Protein AF-A0A7K4DBH8-F1 (afdb_monomer_lite)

Secondary structure (DSSP, 8-state):
------SEEE-S-BS-EEES-EEES-SBSEEEEE-TT-BS-EEES-EEES-EETTEE-EEEEEB--TT-EEES-EEESSSBSSSGGGTBPPP-TT-B-S---EEEETTEEEEEPTT-TTTT-SSSBTTTTT-TTTEESBTT-----SBPPSS--EE-S--PPPPPHHHHHHHHHHTT-

Structure (mmCIF, N/CA/C/O backbone):
data_AF-A0A7K4DBH8-F1
#
_entry.id   AF-A0A7K4DBH8-F1
#
loop_
_atom_site.group_PDB
_atom_site.id
_atom_site.type_symbol
_atom_site.label_atom_id
_atom_site.label_alt_id
_atom_site.label_comp_id
_atom_site.label_asym_id
_atom_site.label_entity_id
_atom_site.label_seq_id
_atom_site.pdbx_PDB_ins_code
_atom_site.Cartn_x
_atom_site.Cartn_y
_atom_site.Cartn_z
_atom_site.occupancy
_atom_site.B_iso_or_equiv
_atom_site.auth_seq_id
_atom_site.auth_comp_id
_atom_site.auth_asym_id
_atom_site.auth_atom_id
_atom_site.pdbx_PDB_model_num
ATOM 1 N N . TYR A 1 1 ? -5.120 8.391 -28.394 1.00 32.12 1 TYR A N 1
ATOM 2 C CA . TYR A 1 1 ? -4.007 8.428 -27.431 1.00 32.12 1 TYR A CA 1
ATOM 3 C C . TYR A 1 1 ? -4.531 7.965 -26.086 1.00 32.12 1 TYR A C 1
ATOM 5 O O . TYR A 1 1 ? -5.297 8.687 -25.466 1.00 32.12 1 TYR A O 1
ATOM 13 N N . LYS A 1 2 ? -4.237 6.722 -25.689 1.00 36.56 2 LYS A N 1
ATOM 14 C CA . LYS A 1 2 ? -4.516 6.268 -24.325 1.00 36.56 2 LYS A CA 1
ATOM 15 C C . LYS A 1 2 ? -3.297 6.679 -23.503 1.00 36.56 2 LYS A C 1
ATOM 17 O O . LYS A 1 2 ? -2.267 6.024 -23.595 1.00 36.56 2 LYS A O 1
ATOM 22 N N . ASN A 1 3 ? -3.368 7.811 -22.812 1.00 36.50 3 ASN A N 1
ATOM 23 C CA . ASN A 1 3 ? -2.310 8.193 -21.881 1.00 36.50 3 ASN A CA 1
ATOM 24 C C . ASN A 1 3 ? -2.414 7.237 -20.688 1.00 36.50 3 ASN A C 1
ATOM 26 O O . ASN A 1 3 ? -3.348 7.330 -19.896 1.00 36.50 3 ASN A O 1
ATOM 30 N N . GLY A 1 4 ? -1.525 6.248 -20.642 1.00 48.78 4 GLY A N 1
ATOM 31 C CA . GLY A 1 4 ? -1.422 5.291 -19.546 1.00 48.78 4 GLY A CA 1
ATOM 32 C C . GLY A 1 4 ? -0.688 5.965 -18.407 1.00 48.78 4 GLY A C 1
ATOM 33 O O . GLY A 1 4 ? 0.531 6.065 -18.447 1.00 48.78 4 GLY A O 1
ATOM 34 N N . GLY A 1 5 ? -1.441 6.515 -17.458 1.00 61.28 5 GLY A N 1
ATOM 35 C CA . GLY A 1 5 ? -0.878 7.087 -16.241 1.00 61.28 5 GLY A CA 1
ATOM 36 C C . GLY A 1 5 ? -0.618 6.014 -15.185 1.00 61.28 5 GLY A C 1
ATOM 37 O O . GLY A 1 5 ? -1.479 5.179 -14.917 1.00 61.28 5 GLY A O 1
ATOM 38 N N . VAL A 1 6 ? 0.553 6.070 -14.565 1.00 81.94 6 VAL A N 1
ATOM 39 C CA . VAL A 1 6 ? 0.833 5.391 -13.292 1.00 81.94 6 VAL A CA 1
ATOM 40 C C . VAL A 1 6 ? -0.039 6.019 -12.195 1.00 81.94 6 VAL A C 1
ATOM 42 O O . VAL A 1 6 ? -0.361 7.204 -12.291 1.00 81.94 6 VAL A O 1
ATOM 45 N N . GLY A 1 7 ? -0.415 5.260 -11.161 1.00 88.88 7 GLY A N 1
ATOM 46 C CA . GLY A 1 7 ? -1.177 5.812 -10.032 1.00 88.88 7 GLY A CA 1
ATOM 47 C C . GLY A 1 7 ? -0.424 6.917 -9.288 1.00 88.88 7 GLY A C 1
ATOM 48 O O . GLY A 1 7 ? -0.902 8.046 -9.216 1.00 88.88 7 GLY A O 1
ATOM 49 N N . ILE A 1 8 ? 0.776 6.611 -8.786 1.00 91.31 8 ILE A N 1
ATOM 50 C CA . ILE A 1 8 ? 1.703 7.596 -8.207 1.00 91.31 8 ILE A CA 1
ATOM 51 C C . ILE A 1 8 ? 3.051 7.500 -8.911 1.00 91.31 8 ILE A C 1
ATOM 53 O O . ILE A 1 8 ? 3.651 6.427 -8.954 1.00 91.31 8 ILE A O 1
ATOM 57 N N . TYR A 1 9 ? 3.536 8.625 -9.443 1.00 91.69 9 TYR A N 1
ATOM 58 C CA . TYR A 1 9 ? 4.770 8.670 -10.222 1.00 91.69 9 TYR A CA 1
ATOM 59 C C . TYR A 1 9 ? 5.749 9.722 -9.707 1.00 91.69 9 TYR A C 1
ATOM 61 O O . TYR A 1 9 ? 5.440 10.913 -9.707 1.00 91.69 9 TYR A O 1
ATOM 69 N N . ILE A 1 10 ? 6.949 9.279 -9.328 1.00 89.44 10 ILE A N 1
ATOM 70 C CA . ILE A 1 10 ? 8.076 10.143 -8.975 1.00 89.44 10 ILE A CA 1
ATOM 71 C C . ILE A 1 10 ? 9.167 9.991 -10.039 1.00 89.44 10 ILE A C 1
ATOM 73 O O . ILE A 1 10 ? 9.660 8.891 -10.298 1.00 89.44 10 ILE A O 1
ATOM 77 N N . ILE A 1 11 ? 9.520 11.111 -10.675 1.00 84.62 11 ILE A N 1
ATOM 78 C CA . ILE A 1 11 ? 10.499 11.165 -11.776 1.00 84.62 11 ILE A CA 1
ATOM 79 C C . ILE A 1 11 ? 11.792 11.882 -11.427 1.00 84.62 11 ILE A C 1
ATOM 81 O O . ILE A 1 11 ? 12.795 11.666 -12.094 1.00 84.62 11 ILE A O 1
ATOM 85 N N . HIS A 1 12 ? 11.749 12.774 -10.442 1.00 80.06 12 HIS A N 1
ATOM 86 C CA . HIS A 1 12 ? 12.883 13.557 -9.976 1.00 80.06 12 HIS A CA 1
ATOM 87 C C . HIS A 1 12 ? 12.650 13.912 -8.511 1.00 80.06 12 HIS A C 1
ATOM 89 O O . HIS A 1 12 ? 11.528 14.246 -8.131 1.00 80.06 12 HIS A O 1
ATOM 95 N N . GLY A 1 13 ? 13.712 13.870 -7.715 1.00 78.44 13 GLY A N 1
ATOM 96 C CA . GLY A 1 13 ? 13.677 14.219 -6.300 1.00 78.44 13 GLY A CA 1
ATOM 97 C C . GLY A 1 13 ? 14.555 13.286 -5.483 1.00 78.44 13 GLY A C 1
ATOM 98 O O . GLY A 1 13 ? 14.724 12.123 -5.843 1.00 78.44 13 GLY A O 1
ATOM 99 N N . ASP A 1 14 ? 15.074 13.814 -4.387 1.00 85.81 14 ASP A N 1
ATOM 100 C CA . ASP A 1 14 ? 15.822 13.080 -3.375 1.00 85.81 14 ASP A CA 1
ATOM 101 C C . ASP A 1 14 ? 15.052 13.208 -2.052 1.00 85.81 14 ASP A C 1
ATOM 103 O O . ASP A 1 14 ? 14.432 14.248 -1.816 1.00 85.81 14 ASP A O 1
ATOM 107 N N . TYR A 1 15 ? 15.069 12.175 -1.208 1.00 90.94 15 TYR A N 1
ATOM 108 C CA . TYR A 1 15 ? 14.338 12.132 0.073 1.00 90.94 15 TYR A CA 1
ATOM 109 C C . TYR A 1 15 ? 12.807 12.215 -0.055 1.00 90.94 15 TYR A C 1
ATOM 111 O O . TYR A 1 15 ? 12.151 13.031 0.596 1.00 90.94 15 TYR A O 1
ATOM 119 N N . ASN A 1 16 ? 12.214 11.354 -0.882 1.00 93.44 16 ASN A N 1
ATOM 120 C CA . ASN A 1 16 ? 10.756 11.262 -0.999 1.00 93.44 16 ASN A CA 1
ATOM 121 C C . ASN A 1 16 ? 10.178 10.250 0.002 1.00 93.44 16 ASN A C 1
ATOM 123 O O . ASN A 1 16 ? 10.769 9.194 0.233 1.00 93.44 16 ASN A O 1
ATOM 127 N N . SER A 1 17 ? 8.982 10.527 0.526 1.00 94.62 17 SER A N 1
ATOM 128 C CA . SER A 1 17 ? 8.199 9.556 1.297 1.00 94.62 17 SER A CA 1
ATOM 129 C C . SER A 1 17 ? 6.804 9.402 0.698 1.00 94.62 17 SER A C 1
ATOM 131 O O . SER A 1 17 ? 6.143 10.397 0.396 1.00 94.62 17 SER A O 1
ATOM 133 N N . ILE A 1 18 ? 6.372 8.158 0.500 1.00 96.56 18 ILE A N 1
ATOM 134 C CA . ILE A 1 18 ? 5.011 7.802 0.091 1.00 96.56 18 ILE A CA 1
ATOM 135 C C . ILE A 1 18 ? 4.438 6.909 1.185 1.00 96.56 18 ILE A C 1
ATOM 137 O O . ILE A 1 18 ? 4.939 5.809 1.424 1.00 96.56 18 ILE A O 1
ATOM 141 N N . GLU A 1 19 ? 3.403 7.395 1.860 1.00 97.25 19 GLU A N 1
ATOM 142 C CA . GLU A 1 19 ? 2.951 6.847 3.137 1.00 97.25 19 GLU A CA 1
ATOM 143 C C . GLU A 1 19 ? 1.445 6.597 3.089 1.00 97.25 19 GLU A C 1
ATOM 145 O O . GLU A 1 19 ? 0.690 7.463 2.646 1.00 97.25 19 GLU A O 1
ATOM 150 N N . ASN A 1 20 ? 1.008 5.416 3.538 1.00 97.25 20 ASN A N 1
ATOM 151 C CA . ASN A 1 20 ? -0.412 5.056 3.695 1.00 97.25 20 ASN A CA 1
ATOM 152 C C . ASN A 1 20 ? -1.261 5.295 2.424 1.00 97.25 20 ASN A C 1
ATOM 154 O O . ASN A 1 20 ? -2.425 5.693 2.485 1.00 97.25 20 ASN A O 1
ATOM 158 N N . CYS A 1 21 ? -0.663 5.089 1.247 1.00 97.50 21 CYS A N 1
ATOM 159 C CA . CYS A 1 21 ? -1.317 5.302 -0.041 1.00 97.50 21 CYS A CA 1
ATOM 160 C C . CYS A 1 21 ? -1.864 3.990 -0.612 1.00 97.50 21 CYS A C 1
ATOM 162 O O . CYS A 1 21 ? -1.184 2.965 -0.610 1.00 97.50 21 CYS A O 1
ATOM 164 N N . THR A 1 22 ? -3.064 4.036 -1.191 1.00 97.25 22 THR A N 1
ATOM 165 C CA . THR A 1 22 ? -3.657 2.902 -1.914 1.00 97.25 22 THR A CA 1
ATOM 166 C C . THR A 1 22 ? -3.823 3.243 -3.389 1.00 97.25 22 THR A C 1
ATOM 168 O O . THR A 1 22 ? -4.458 4.237 -3.733 1.00 97.25 22 THR A O 1
ATOM 171 N N . VAL A 1 23 ? -3.292 2.388 -4.263 1.00 97.06 23 VAL A N 1
ATOM 172 C CA . VAL A 1 23 ? -3.516 2.429 -5.709 1.00 97.06 23 VAL A CA 1
ATOM 173 C C . VAL A 1 23 ? -4.073 1.084 -6.154 1.00 97.06 23 VAL A C 1
ATOM 175 O O . VAL A 1 23 ? -3.385 0.062 -6.123 1.00 97.06 23 VAL A O 1
ATOM 178 N N . SER A 1 24 ? -5.335 1.081 -6.574 1.00 95.50 24 SER A N 1
ATOM 179 C CA . SER A 1 24 ? -6.035 -0.132 -6.982 1.00 95.50 24 SER A CA 1
ATOM 180 C C . SER A 1 24 ? -6.734 0.046 -8.324 1.00 95.50 24 SER A C 1
ATOM 182 O O . SER A 1 24 ? -7.257 1.124 -8.609 1.00 95.50 24 SER A O 1
ATOM 184 N N . ASN A 1 25 ? -6.763 -1.013 -9.135 1.00 93.38 25 ASN A N 1
ATOM 185 C CA . ASN A 1 25 ? -7.449 -1.063 -10.430 1.00 93.38 25 ASN A CA 1
ATOM 186 C C . ASN A 1 25 ? -6.989 0.018 -11.431 1.00 93.38 25 ASN A C 1
ATOM 188 O O . ASN A 1 25 ? -7.748 0.428 -12.314 1.00 93.38 25 ASN A O 1
ATOM 192 N N . GLY A 1 26 ? -5.748 0.499 -11.311 1.00 90.12 26 GLY A N 1
ATOM 193 C CA . GLY A 1 26 ? -5.165 1.442 -12.261 1.00 90.12 26 GLY A CA 1
ATOM 194 C C . GLY A 1 26 ? -4.982 0.805 -13.641 1.00 90.12 26 GLY A C 1
ATOM 195 O O . GLY A 1 26 ? -4.710 -0.387 -13.752 1.00 90.12 26 GLY A O 1
ATOM 196 N N . THR A 1 27 ? -5.118 1.584 -14.718 1.00 89.50 27 THR A N 1
ATOM 197 C CA . THR A 1 27 ? -5.030 1.061 -16.101 1.00 89.50 27 THR A CA 1
ATOM 198 C C . THR A 1 27 ? -3.846 1.587 -16.910 1.00 89.50 27 THR A C 1
ATOM 200 O O . THR A 1 27 ? -3.788 1.369 -18.125 1.00 89.50 27 THR A O 1
ATOM 203 N N . GLY A 1 28 ? -2.925 2.320 -16.283 1.00 83.94 28 GLY A N 1
ATOM 204 C CA . GLY A 1 28 ? -1.782 2.926 -16.968 1.00 83.94 28 GLY A CA 1
ATOM 205 C C . GLY A 1 28 ? -0.421 2.347 -16.600 1.00 83.94 28 GLY A C 1
ATOM 206 O O . GLY A 1 28 ? 0.587 3.021 -16.777 1.00 83.94 28 GLY A O 1
ATOM 207 N N . GLY A 1 29 ? -0.378 1.091 -16.156 1.00 88.31 29 GLY A N 1
ATOM 208 C CA . GLY A 1 29 ? 0.860 0.342 -15.970 1.00 88.31 29 GLY A CA 1
ATOM 209 C C . GLY A 1 29 ? 1.117 0.007 -14.516 1.00 88.31 29 GLY A C 1
ATOM 210 O O . GLY A 1 29 ? 0.682 -1.045 -14.058 1.00 88.31 29 GLY A O 1
ATOM 211 N N . ALA A 1 30 ? 1.851 0.873 -13.819 1.00 91.88 30 ALA A N 1
ATOM 212 C CA . ALA A 1 30 ? 2.232 0.652 -12.430 1.00 91.88 30 ALA A CA 1
ATOM 213 C C . ALA A 1 30 ? 1.255 1.308 -11.440 1.00 91.88 30 ALA A C 1
ATOM 215 O O . ALA A 1 30 ? 0.693 2.371 -11.721 1.00 91.88 30 ALA A O 1
ATOM 216 N N . GLY A 1 31 ? 1.099 0.705 -10.262 1.00 95.38 31 GLY A N 1
ATOM 217 C CA . GLY A 1 31 ? 0.460 1.356 -9.124 1.00 95.38 31 GLY A CA 1
ATOM 218 C C . GLY A 1 31 ? 1.325 2.511 -8.618 1.00 95.38 31 GLY A C 1
ATOM 219 O O . GLY A 1 31 ? 0.919 3.673 -8.646 1.00 95.38 31 GLY A O 1
ATOM 220 N N . PHE A 1 32 ? 2.565 2.186 -8.255 1.00 95.25 32 PHE A N 1
ATOM 221 C CA . PHE A 1 32 ? 3.588 3.133 -7.816 1.00 95.25 32 PHE A CA 1
ATOM 222 C C . PHE A 1 32 ? 4.799 3.031 -8.736 1.00 95.25 32 PHE A C 1
ATOM 224 O O . PHE A 1 32 ? 5.281 1.927 -8.981 1.00 95.25 32 PHE A O 1
ATOM 231 N N . ALA A 1 33 ? 5.324 4.157 -9.213 1.00 93.75 33 ALA A N 1
ATOM 232 C CA . ALA A 1 33 ? 6.585 4.189 -9.943 1.00 93.75 33 ALA A CA 1
ATOM 233 C C . ALA A 1 33 ? 7.529 5.260 -9.397 1.00 93.75 33 ALA A C 1
ATOM 235 O O . ALA A 1 33 ? 7.142 6.410 -9.189 1.00 93.75 33 ALA A O 1
ATOM 236 N N . VAL A 1 34 ? 8.784 4.867 -9.207 1.00 92.94 34 VAL A N 1
ATOM 237 C CA . VAL A 1 34 ? 9.893 5.733 -8.806 1.00 92.94 34 VAL A CA 1
ATOM 238 C C . VAL A 1 34 ? 11.032 5.444 -9.769 1.00 92.94 34 VAL A C 1
ATOM 240 O O . VAL A 1 34 ? 11.586 4.348 -9.756 1.00 92.94 34 VAL A O 1
ATOM 243 N N . ASN A 1 35 ? 11.355 6.402 -10.631 1.00 88.69 35 ASN A N 1
ATOM 244 C CA . ASN A 1 35 ? 12.369 6.220 -11.667 1.00 88.69 35 ASN A CA 1
ATOM 245 C C . ASN A 1 35 ? 13.669 6.929 -11.303 1.00 88.69 35 ASN A C 1
ATOM 247 O O . ASN A 1 35 ? 13.679 7.901 -10.555 1.00 88.69 35 ASN A O 1
ATOM 251 N N . LEU A 1 36 ? 14.777 6.485 -11.898 1.00 81.19 36 LEU A N 1
ATOM 252 C CA . LEU A 1 36 ? 16.020 7.249 -11.839 1.00 81.19 36 LEU A CA 1
ATOM 253 C C . LEU A 1 36 ? 15.810 8.662 -12.424 1.00 81.19 36 LEU A C 1
ATOM 255 O O . LEU A 1 36 ? 15.113 8.791 -13.436 1.00 81.19 36 LEU A O 1
ATOM 259 N N . PRO A 1 37 ? 16.431 9.697 -11.830 1.00 86.62 37 PRO A N 1
ATOM 260 C CA . PRO A 1 37 ? 17.485 9.630 -10.809 1.00 86.62 37 PRO A CA 1
ATOM 261 C C . PRO A 1 37 ? 16.982 9.744 -9.350 1.00 86.62 37 PRO A C 1
ATOM 263 O O . PRO A 1 37 ? 17.639 10.384 -8.538 1.00 86.62 37 PRO A O 1
ATOM 266 N N . CYS A 1 38 ? 15.811 9.199 -9.000 1.00 87.00 38 CYS A N 1
ATOM 267 C CA . CYS A 1 38 ? 15.321 9.252 -7.620 1.00 87.00 38 CYS A CA 1
ATOM 268 C C . CYS A 1 38 ? 16.091 8.332 -6.666 1.00 87.00 38 CYS A C 1
ATOM 270 O O . CYS A 1 38 ? 16.081 7.109 -6.840 1.00 87.00 38 CYS A O 1
ATOM 272 N N . ASP A 1 39 ? 16.622 8.945 -5.608 1.00 90.94 39 ASP A N 1
ATOM 273 C CA . ASP A 1 39 ? 17.310 8.305 -4.491 1.00 90.94 39 ASP A CA 1
ATOM 274 C C . ASP A 1 39 ? 16.593 8.623 -3.164 1.00 90.94 39 ASP A C 1
ATOM 276 O O . ASP A 1 39 ? 15.682 9.459 -3.099 1.00 90.94 39 ASP A O 1
ATOM 280 N N . ASN A 1 40 ? 16.961 7.899 -2.101 1.00 93.50 40 ASN A N 1
ATOM 281 C CA . ASN A 1 40 ? 16.451 8.066 -0.734 1.00 93.50 40 ASN A CA 1
ATOM 282 C C . ASN A 1 40 ? 14.913 8.087 -0.654 1.00 93.50 40 ASN A C 1
ATOM 284 O O . ASN A 1 40 ? 14.326 8.791 0.166 1.00 93.50 40 ASN A O 1
ATOM 288 N N . THR A 1 41 ? 14.246 7.329 -1.525 1.00 95.69 41 THR A N 1
ATOM 289 C CA . THR A 1 41 ? 12.787 7.273 -1.587 1.00 95.69 41 THR A CA 1
ATOM 290 C C . THR A 1 41 ? 12.262 6.097 -0.774 1.00 95.69 41 THR A C 1
ATOM 292 O O . THR A 1 41 ? 12.656 4.953 -1.001 1.00 95.69 41 THR A O 1
ATOM 295 N N . THR A 1 42 ? 11.355 6.371 0.160 1.00 96.94 42 THR A N 1
ATOM 296 C CA . THR A 1 42 ? 10.715 5.353 1.001 1.00 96.94 42 THR A CA 1
ATOM 297 C C . THR A 1 42 ? 9.237 5.246 0.669 1.00 96.94 42 THR A C 1
ATOM 299 O O . THR A 1 42 ? 8.511 6.235 0.681 1.00 96.94 42 THR A O 1
ATOM 302 N N . LEU A 1 43 ? 8.789 4.028 0.382 1.00 98.12 43 LEU A N 1
ATOM 303 C CA . LEU A 1 43 ? 7.379 3.681 0.305 1.00 98.12 43 LEU A CA 1
ATOM 304 C C . LEU A 1 43 ? 7.050 2.835 1.526 1.00 98.12 43 LEU A C 1
ATOM 306 O O . LEU A 1 43 ? 7.680 1.795 1.741 1.00 98.12 43 LEU A O 1
ATOM 310 N N . VAL A 1 44 ? 6.078 3.282 2.316 1.00 98.56 44 VAL A N 1
ATOM 311 C CA . VAL A 1 44 ? 5.676 2.613 3.552 1.00 98.56 44 VAL A CA 1
ATOM 312 C C . VAL A 1 44 ? 4.160 2.556 3.689 1.00 98.56 44 VAL A C 1
ATOM 314 O O . VAL A 1 44 ? 3.457 3.512 3.362 1.00 98.56 44 VAL A O 1
ATOM 317 N N . ASN A 1 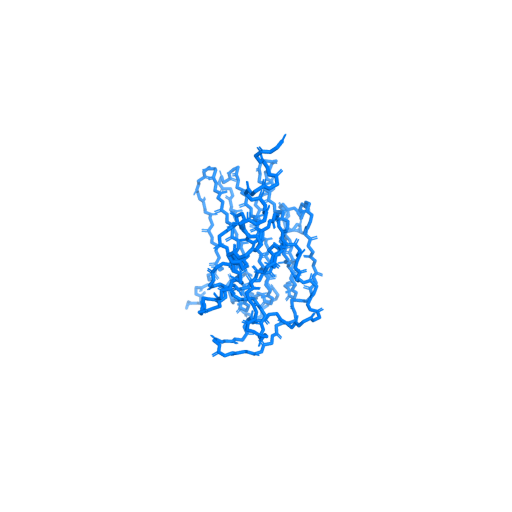45 ? 3.640 1.410 4.139 1.00 98.56 45 ASN A N 1
ATOM 318 C CA . ASN A 1 45 ? 2.199 1.168 4.325 1.00 98.56 45 ASN A CA 1
ATOM 319 C C . ASN A 1 45 ? 1.365 1.363 3.058 1.00 98.56 45 ASN A C 1
ATOM 321 O O . ASN A 1 45 ? 0.187 1.704 3.120 1.00 98.56 45 ASN A O 1
ATOM 325 N N . CYS A 1 46 ? 1.981 1.184 1.894 1.00 98.62 46 CYS A N 1
ATOM 326 C CA . CYS A 1 46 ? 1.304 1.377 0.625 1.00 98.62 46 CYS A CA 1
ATOM 327 C C . CYS A 1 46 ? 0.687 0.071 0.123 1.00 98.62 46 CYS A C 1
ATOM 329 O O . CYS A 1 46 ? 1.244 -1.010 0.318 1.00 98.62 46 CYS A O 1
ATOM 331 N N . LEU A 1 47 ? -0.441 0.179 -0.571 1.00 98.62 47 LEU A N 1
ATOM 332 C CA . LEU A 1 47 ? -1.150 -0.943 -1.175 1.00 98.62 47 LEU A CA 1
ATOM 333 C C . LEU A 1 47 ? -1.267 -0.742 -2.684 1.00 98.62 47 LEU A C 1
ATOM 335 O O . LEU A 1 47 ? -1.905 0.210 -3.130 1.00 98.62 47 LEU A O 1
ATOM 339 N N . ALA A 1 48 ? -0.699 -1.657 -3.467 1.00 97.94 48 ALA A N 1
ATOM 340 C CA . ALA A 1 48 ? -0.890 -1.724 -4.912 1.00 97.94 48 ALA A CA 1
ATOM 341 C C . ALA A 1 48 ? -1.718 -2.961 -5.263 1.00 97.94 48 ALA A C 1
ATOM 343 O O . ALA A 1 48 ? -1.322 -4.075 -4.933 1.00 97.94 48 ALA A O 1
ATOM 344 N N . SER A 1 49 ? -2.853 -2.818 -5.948 1.00 97.38 49 SER A N 1
ATOM 345 C CA . SER A 1 49 ? -3.619 -4.006 -6.346 1.00 97.38 49 SER A CA 1
ATOM 346 C C . SER A 1 49 ? -4.293 -3.922 -7.701 1.00 97.38 49 SER A C 1
ATOM 348 O O . SER A 1 49 ? -4.816 -2.880 -8.083 1.00 97.38 49 SER A O 1
ATOM 350 N N . ASN A 1 50 ? -4.324 -5.051 -8.411 1.00 95.50 50 ASN A N 1
ATOM 351 C CA . ASN A 1 50 ? -5.054 -5.213 -9.671 1.00 95.50 50 ASN A CA 1
ATOM 352 C C . ASN A 1 50 ? -4.747 -4.124 -10.719 1.00 95.50 50 ASN A C 1
ATOM 354 O O . ASN A 1 50 ? -5.615 -3.734 -11.503 1.00 95.50 50 ASN A O 1
ATOM 358 N N . ASN A 1 51 ? -3.524 -3.592 -10.731 1.00 94.00 51 ASN A N 1
ATOM 359 C CA . ASN A 1 51 ? -3.113 -2.611 -11.722 1.00 94.00 51 ASN A CA 1
ATOM 360 C C . ASN A 1 51 ? -2.796 -3.307 -13.047 1.00 94.00 51 ASN A C 1
ATOM 362 O O . ASN A 1 51 ? -2.249 -4.410 -13.112 1.00 94.00 51 ASN A O 1
ATOM 366 N N . SER A 1 52 ? -3.150 -2.629 -14.130 1.00 92.50 52 SER A N 1
ATOM 367 C CA . SER A 1 52 ? -3.059 -3.116 -15.498 1.00 92.50 52 SER A CA 1
ATOM 368 C C . SER A 1 52 ? -2.433 -2.068 -16.414 1.00 92.50 52 SER A C 1
ATOM 370 O O . SER A 1 52 ? -2.493 -0.864 -16.161 1.00 92.50 52 SER A O 1
ATOM 372 N N . LEU A 1 53 ? -1.856 -2.523 -17.521 1.00 89.25 53 LEU A N 1
ATOM 373 C CA . LEU A 1 53 ? -1.407 -1.694 -18.632 1.00 89.25 53 LEU A CA 1
ATOM 374 C C . LEU A 1 53 ? -2.363 -1.880 -19.812 1.00 89.25 53 LEU A C 1
ATOM 376 O O . LEU A 1 53 ? -2.201 -2.787 -20.632 1.00 89.25 53 LEU A O 1
ATOM 380 N N . PHE A 1 54 ? -3.385 -1.027 -19.895 1.00 85.44 54 PHE A N 1
ATOM 381 C CA . PHE A 1 54 ? -4.405 -1.080 -20.950 1.00 85.44 54 PHE A CA 1
ATOM 382 C C . PHE A 1 54 ? -5.056 -2.464 -21.128 1.00 85.44 54 PHE A C 1
ATOM 384 O O . PHE A 1 54 ? -5.292 -2.897 -22.257 1.00 85.44 54 PHE A O 1
ATOM 391 N N . GLY A 1 55 ? -5.343 -3.150 -20.019 1.00 83.31 55 GLY A N 1
ATOM 392 C CA . GLY A 1 55 ? -5.921 -4.497 -20.015 1.00 83.31 55 GLY A CA 1
ATOM 393 C C . GLY A 1 55 ? -4.898 -5.636 -20.047 1.00 83.31 55 GLY A C 1
ATOM 394 O O . GLY A 1 55 ? -5.293 -6.791 -19.937 1.00 83.31 55 GLY A O 1
ATOM 395 N N . ASN A 1 56 ? -3.602 -5.334 -20.153 1.00 87.81 56 ASN A N 1
ATOM 396 C CA . ASN A 1 56 ? -2.535 -6.302 -19.893 1.00 87.81 56 ASN A CA 1
ATOM 397 C C . ASN A 1 56 ? -2.128 -6.262 -18.414 1.00 87.81 56 ASN A C 1
ATOM 399 O O . ASN A 1 56 ? -2.377 -5.248 -17.757 1.00 87.81 56 ASN A O 1
ATOM 403 N N . PRO A 1 57 ? -1.473 -7.308 -17.887 1.00 88.88 57 PRO A N 1
ATOM 404 C CA . PRO A 1 57 ? -0.948 -7.284 -16.527 1.00 88.88 57 PRO A CA 1
ATOM 405 C C . PRO A 1 57 ? -0.030 -6.071 -16.297 1.00 88.88 57 PRO A C 1
ATOM 407 O O . PRO A 1 57 ? 0.852 -5.792 -17.110 1.00 88.88 57 PRO A O 1
ATOM 410 N N . GLY A 1 58 ? -0.295 -5.313 -15.232 1.00 91.38 58 GLY A N 1
ATOM 411 C CA . GLY A 1 58 ? 0.470 -4.129 -14.840 1.00 91.38 58 GLY A CA 1
ATOM 412 C C . GLY A 1 58 ? 1.488 -4.435 -13.745 1.00 91.38 58 GLY A C 1
ATOM 413 O O . GLY A 1 58 ? 1.749 -5.595 -13.436 1.00 91.38 58 GLY A O 1
ATOM 414 N N . LEU A 1 59 ? 2.053 -3.390 -13.146 1.00 93.75 59 LEU A N 1
ATOM 415 C CA . LEU A 1 59 ? 3.005 -3.508 -12.040 1.00 93.75 59 LEU A CA 1
ATOM 416 C C . LEU A 1 59 ? 2.370 -3.007 -10.742 1.00 93.75 59 LEU A C 1
ATOM 418 O O . LEU A 1 59 ? 1.613 -2.038 -10.753 1.00 93.75 59 LEU A O 1
ATOM 422 N N . GLY A 1 60 ? 2.708 -3.622 -9.615 1.00 95.94 60 GLY A N 1
ATOM 423 C CA . GLY A 1 60 ? 2.362 -3.081 -8.305 1.00 95.94 60 GLY A CA 1
ATOM 424 C C . GLY A 1 60 ? 3.272 -1.906 -7.960 1.00 95.94 60 GLY A C 1
ATOM 425 O O . GLY A 1 60 ? 2.877 -0.740 -8.061 1.00 95.94 60 GLY A O 1
ATOM 426 N N . PHE A 1 61 ? 4.523 -2.229 -7.632 1.00 96.44 61 PHE A N 1
ATOM 427 C CA . PHE A 1 61 ? 5.584 -1.270 -7.336 1.00 96.44 61 PHE A CA 1
ATOM 428 C C . PHE A 1 61 ? 6.691 -1.351 -8.389 1.00 96.44 61 PHE A C 1
ATOM 430 O O . PHE A 1 61 ? 7.289 -2.395 -8.581 1.00 96.44 61 PHE A O 1
ATOM 437 N N . SER A 1 62 ? 6.989 -0.246 -9.066 1.00 94.81 62 SER A N 1
ATOM 438 C CA . SER A 1 62 ? 8.071 -0.116 -10.047 1.00 94.81 62 SER A CA 1
ATOM 439 C C . SER A 1 62 ? 9.073 0.919 -9.547 1.00 94.81 62 SER A C 1
ATOM 441 O O . SER A 1 62 ? 9.069 2.070 -9.983 1.00 94.81 62 SER A O 1
ATOM 443 N N . VAL A 1 63 ? 9.898 0.529 -8.581 1.00 94.62 63 VAL A N 1
ATOM 444 C CA . VAL A 1 63 ? 10.870 1.419 -7.931 1.00 94.62 63 VAL A CA 1
ATOM 445 C C . VAL A 1 63 ? 12.262 1.125 -8.478 1.00 94.62 63 VAL A C 1
ATOM 447 O O . VAL A 1 63 ? 12.631 -0.038 -8.593 1.00 94.62 63 VAL A O 1
ATOM 450 N N . SER A 1 64 ? 13.042 2.148 -8.821 1.00 92.12 64 SER A N 1
ATOM 451 C CA . SER A 1 64 ? 14.426 1.987 -9.274 1.00 92.12 64 SER A CA 1
ATOM 452 C C . SER A 1 64 ? 15.267 1.251 -8.227 1.00 92.12 64 SER A C 1
ATOM 454 O O . SER A 1 64 ? 15.205 1.566 -7.034 1.00 92.12 64 SER A O 1
ATOM 456 N N . ASP A 1 65 ? 16.075 0.284 -8.673 1.00 92.00 65 ASP A N 1
ATOM 457 C CA . ASP A 1 65 ? 16.963 -0.493 -7.802 1.00 92.00 65 ASP A CA 1
ATOM 458 C C . ASP A 1 65 ? 18.197 0.317 -7.377 1.00 92.00 65 ASP A C 1
ATOM 460 O O . ASP A 1 65 ? 19.330 0.074 -7.790 1.00 92.00 65 ASP A O 1
ATOM 464 N N . HIS A 1 66 ? 17.957 1.339 -6.558 1.00 91.25 66 HIS A N 1
ATOM 465 C CA . HIS A 1 66 ? 18.995 2.088 -5.870 1.00 91.25 66 HIS A CA 1
ATOM 466 C C . HIS A 1 66 ? 19.095 1.621 -4.405 1.00 91.25 66 HIS A C 1
ATOM 468 O O . HIS A 1 66 ? 18.061 1.378 -3.762 1.00 91.25 66 HIS A O 1
ATOM 474 N N . PRO A 1 67 ? 20.304 1.503 -3.817 1.00 91.19 67 PRO A N 1
ATOM 475 C CA . PRO A 1 67 ? 20.475 1.033 -2.442 1.00 91.19 67 PRO A CA 1
ATOM 476 C C . PRO A 1 67 ? 19.696 1.838 -1.399 1.00 91.19 67 PRO A C 1
ATOM 478 O O . PRO A 1 67 ? 19.202 1.244 -0.443 1.00 91.19 67 PRO A O 1
ATOM 481 N N . SER A 1 68 ? 19.549 3.151 -1.599 1.00 93.81 68 SER A N 1
ATOM 482 C CA . SER A 1 68 ? 18.841 4.036 -0.666 1.00 93.81 68 SER A CA 1
ATOM 483 C C . SER A 1 68 ? 17.323 4.086 -0.845 1.00 93.81 68 SER A C 1
ATOM 485 O O . SER A 1 68 ? 16.635 4.616 0.023 1.00 93.81 68 SER A O 1
ATOM 487 N N . ASN A 1 69 ? 16.782 3.519 -1.927 1.00 95.12 69 ASN A N 1
ATOM 488 C CA . ASN A 1 69 ? 15.336 3.385 -2.082 1.00 95.12 69 ASN A CA 1
ATOM 489 C C . ASN A 1 69 ? 14.830 2.186 -1.281 1.00 95.12 69 ASN A C 1
ATOM 491 O O . ASN A 1 69 ? 15.514 1.163 -1.176 1.00 95.12 69 ASN A O 1
ATOM 495 N N . SER A 1 70 ? 13.623 2.288 -0.729 1.00 96.69 70 SER A N 1
ATOM 496 C CA . SER A 1 70 ? 13.027 1.221 0.069 1.00 96.69 70 SER A CA 1
ATOM 497 C C . SER A 1 70 ? 11.519 1.093 -0.140 1.00 96.69 70 SER A C 1
ATOM 499 O O . SER A 1 70 ? 10.801 2.075 -0.315 1.00 96.69 70 SER A O 1
ATOM 501 N N . ILE A 1 71 ? 11.055 -0.155 -0.120 1.00 98.12 71 ILE A N 1
ATOM 502 C CA . ILE A 1 71 ? 9.642 -0.531 -0.089 1.00 98.12 71 ILE A CA 1
ATOM 503 C C . ILE A 1 71 ? 9.479 -1.371 1.173 1.00 98.12 71 ILE A C 1
ATOM 505 O O . ILE A 1 71 ? 10.053 -2.457 1.253 1.00 98.12 71 ILE A O 1
ATOM 509 N N . ILE A 1 72 ? 8.779 -0.872 2.186 1.00 98.62 72 ILE A N 1
ATOM 510 C CA . ILE A 1 72 ? 8.671 -1.543 3.488 1.00 98.62 72 ILE A CA 1
ATOM 511 C C . ILE A 1 72 ? 7.230 -1.532 3.982 1.00 98.62 72 ILE A C 1
ATOM 513 O O . ILE A 1 72 ? 6.522 -0.550 3.825 1.00 98.62 72 ILE A O 1
ATOM 517 N N . TYR A 1 73 ? 6.784 -2.620 4.606 1.00 98.69 73 TYR A N 1
ATOM 518 C CA . TYR A 1 73 ? 5.417 -2.743 5.127 1.00 98.69 73 TYR A CA 1
ATOM 519 C C . TYR A 1 73 ? 4.328 -2.401 4.095 1.00 98.69 73 TYR A C 1
ATOM 521 O O . TYR A 1 73 ? 3.285 -1.862 4.444 1.00 98.69 73 TYR A O 1
ATOM 529 N N . CYS A 1 74 ? 4.577 -2.703 2.821 1.00 98.75 74 CYS A N 1
ATOM 530 C CA . CYS A 1 74 ? 3.624 -2.519 1.732 1.00 98.75 74 CYS A CA 1
ATOM 531 C C . CYS A 1 74 ? 2.936 -3.842 1.379 1.00 98.75 74 CYS A C 1
ATOM 533 O O . CYS A 1 74 ? 3.456 -4.922 1.666 1.00 98.75 74 CYS A O 1
ATOM 535 N N . ASN A 1 75 ? 1.793 -3.767 0.705 1.00 98.81 75 ASN A N 1
ATOM 536 C CA . ASN A 1 75 ? 1.139 -4.924 0.111 1.00 98.81 75 ASN A CA 1
ATOM 537 C C . ASN A 1 75 ? 1.002 -4.752 -1.401 1.00 98.81 75 ASN A C 1
ATOM 539 O O . ASN A 1 75 ? 0.657 -3.670 -1.876 1.00 98.81 75 ASN A O 1
ATOM 543 N N . SER A 1 76 ? 1.252 -5.823 -2.146 1.00 98.19 76 SER A N 1
ATOM 544 C CA . SER A 1 76 ? 1.109 -5.839 -3.597 1.00 98.19 76 SER A CA 1
ATOM 545 C C . SER A 1 76 ? 0.433 -7.124 -4.061 1.00 98.19 76 SER A C 1
ATOM 547 O O . SER A 1 76 ? 0.954 -8.213 -3.808 1.00 98.19 76 SER A O 1
ATOM 549 N N . TRP A 1 77 ? -0.748 -7.014 -4.676 1.00 98.19 77 TRP A N 1
ATOM 550 C CA . TRP A 1 77 ? -1.550 -8.181 -5.050 1.00 98.19 77 TRP A CA 1
ATOM 551 C C . TRP A 1 77 ? -2.358 -8.030 -6.341 1.00 98.19 77 TRP A C 1
ATOM 553 O O . TRP A 1 77 ? -3.053 -7.035 -6.553 1.00 98.19 77 TRP A O 1
ATOM 563 N N . GLY A 1 78 ? -2.379 -9.086 -7.151 1.00 96.25 78 GLY A N 1
ATOM 564 C CA . GLY A 1 78 ? -3.182 -9.168 -8.368 1.00 96.25 78 GLY A CA 1
ATOM 565 C C . GLY A 1 78 ? -2.615 -8.329 -9.513 1.00 96.25 78 GLY A C 1
ATOM 566 O O . GLY A 1 78 ? -3.318 -8.063 -10.488 1.00 96.25 78 GLY A O 1
ATOM 567 N N . ASN A 1 79 ? -1.361 -7.886 -9.403 1.00 94.88 79 ASN A N 1
ATOM 568 C CA . ASN A 1 79 ? -0.646 -7.235 -10.493 1.00 94.88 79 ASN A CA 1
ATOM 569 C C . ASN A 1 79 ? 0.072 -8.303 -11.348 1.00 94.88 79 ASN A C 1
ATOM 571 O O . ASN A 1 79 ? 0.170 -9.472 -10.983 1.00 94.88 79 ASN A O 1
ATOM 575 N N . GLY A 1 80 ? 0.571 -7.920 -12.524 1.00 93.81 80 GLY A N 1
ATOM 576 C CA . GLY A 1 80 ? 1.384 -8.810 -13.361 1.00 93.81 80 GLY A CA 1
ATOM 577 C C . GLY A 1 80 ? 2.766 -9.086 -12.776 1.00 93.81 80 GLY A C 1
ATOM 578 O O . GLY A 1 80 ? 3.238 -10.218 -12.810 1.00 93.81 80 GLY A O 1
ATOM 579 N N . ASP A 1 81 ? 3.391 -8.047 -12.227 1.00 94.50 81 ASP A N 1
ATOM 580 C CA . ASP A 1 81 ? 4.550 -8.150 -11.341 1.00 94.50 81 ASP A CA 1
ATOM 581 C C . ASP A 1 81 ? 4.314 -7.234 -10.140 1.00 94.50 81 ASP A C 1
ATOM 583 O O . ASP A 1 81 ? 4.107 -6.026 -10.261 1.00 94.50 81 ASP A O 1
ATOM 587 N N . GLU A 1 82 ? 4.316 -7.841 -8.964 1.00 96.06 82 GLU A N 1
ATOM 588 C CA . GLU A 1 82 ? 3.960 -7.196 -7.712 1.00 96.06 82 GLU A CA 1
ATOM 589 C C . GLU A 1 82 ? 5.003 -6.173 -7.260 1.00 96.06 82 GLU A C 1
ATOM 591 O O . GLU A 1 82 ? 4.650 -5.134 -6.699 1.00 96.06 82 GLU A O 1
ATOM 596 N N . TRP A 1 83 ? 6.278 -6.416 -7.552 1.00 95.56 83 TRP A N 1
ATOM 597 C CA . TRP A 1 83 ? 7.389 -5.625 -7.013 1.00 95.56 83 TRP A CA 1
ATOM 598 C C . TRP A 1 83 ? 8.285 -5.022 -8.091 1.00 95.56 83 TRP A C 1
ATOM 600 O O . TRP A 1 83 ? 9.305 -4.422 -7.764 1.00 95.56 83 TRP A O 1
ATOM 610 N N . GLY A 1 84 ? 7.951 -5.213 -9.371 1.00 88.62 84 GLY A N 1
ATOM 611 C CA . GLY A 1 84 ? 8.720 -4.679 -10.500 1.00 88.62 84 GLY A CA 1
ATOM 612 C C . GLY A 1 84 ? 10.137 -5.256 -10.600 1.00 88.62 84 GLY A C 1
ATOM 613 O O . GLY A 1 84 ? 10.935 -4.815 -11.429 1.00 88.62 84 GLY A O 1
ATOM 614 N N . ALA A 1 85 ? 10.470 -6.239 -9.759 1.00 80.00 85 ALA A N 1
ATOM 615 C CA . ALA A 1 85 ? 11.809 -6.792 -9.619 1.00 80.00 85 ALA A CA 1
ATOM 616 C C . ALA A 1 85 ? 12.224 -7.602 -10.853 1.00 80.00 85 ALA A C 1
ATOM 618 O O . ALA A 1 85 ? 13.412 -7.683 -11.167 1.00 80.00 85 ALA A O 1
ATOM 619 N N . VAL A 1 86 ? 11.259 -8.142 -11.609 1.00 78.94 86 VAL A N 1
ATOM 620 C CA . VAL A 1 86 ? 11.533 -8.851 -12.870 1.00 78.94 86 VAL A CA 1
ATOM 621 C C . VAL A 1 86 ? 12.133 -7.904 -13.916 1.00 78.94 86 VAL A C 1
ATOM 623 O O . VAL A 1 86 ? 12.886 -8.335 -14.787 1.00 78.94 86 VAL A O 1
ATOM 626 N N . LEU A 1 87 ? 11.855 -6.603 -13.802 1.00 81.19 87 LEU A N 1
ATOM 627 C CA . LEU A 1 87 ? 12.350 -5.556 -14.695 1.00 81.19 87 LEU A CA 1
ATOM 628 C C . LEU A 1 87 ? 13.534 -4.779 -14.097 1.00 81.19 87 LEU A C 1
ATOM 630 O O . LEU A 1 87 ? 13.748 -3.620 -14.447 1.00 81.19 87 LEU A O 1
ATOM 634 N N . SER A 1 88 ? 14.299 -5.408 -13.196 1.00 81.75 88 SER A N 1
ATOM 635 C CA . SER A 1 88 ? 15.407 -4.771 -12.463 1.00 81.75 88 SER A CA 1
ATOM 636 C C . SER A 1 88 ? 14.960 -3.633 -11.532 1.00 81.75 88 SER A C 1
ATOM 638 O O . SER A 1 88 ? 15.714 -2.695 -11.277 1.00 81.75 88 SER A O 1
ATOM 640 N N . GLY A 1 89 ? 13.724 -3.708 -11.032 1.00 86.38 89 GLY A N 1
ATOM 641 C CA . GLY A 1 89 ? 13.230 -2.854 -9.959 1.00 86.38 89 GLY A CA 1
ATOM 642 C C . GLY A 1 89 ? 13.660 -3.330 -8.568 1.00 86.38 89 GLY A C 1
ATOM 643 O O . GLY A 1 89 ? 14.071 -4.474 -8.364 1.00 86.38 89 GLY A O 1
ATOM 644 N N . LYS A 1 90 ? 13.531 -2.437 -7.589 1.00 93.50 90 LYS A N 1
ATOM 645 C CA . LYS A 1 90 ? 13.763 -2.703 -6.172 1.00 93.50 90 LYS A CA 1
ATOM 646 C C . LYS A 1 90 ? 12.755 -3.733 -5.664 1.00 93.50 90 LYS A C 1
ATOM 648 O O . LYS A 1 90 ? 11.551 -3.503 -5.707 1.00 93.50 90 LYS A O 1
ATOM 653 N N . GLY A 1 91 ? 13.256 -4.844 -5.131 1.00 95.25 91 GLY A N 1
ATOM 654 C CA . GLY A 1 91 ? 12.419 -5.863 -4.497 1.00 95.25 91 GLY A CA 1
ATOM 655 C C . GLY A 1 91 ? 11.780 -5.411 -3.172 1.00 95.25 91 GLY A C 1
ATOM 656 O O . GLY A 1 91 ? 12.164 -4.382 -2.605 1.00 95.25 91 GLY A O 1
ATOM 657 N N . PRO A 1 92 ? 10.829 -6.201 -2.640 1.00 97.38 92 PRO A N 1
ATOM 658 C CA . PRO A 1 92 ? 10.176 -5.904 -1.372 1.00 97.38 92 PRO A CA 1
ATOM 659 C C . PRO A 1 92 ? 11.168 -5.967 -0.210 1.00 97.38 92 PRO A C 1
ATOM 661 O O . PRO A 1 92 ? 11.963 -6.900 -0.090 1.00 97.38 92 PRO A O 1
ATOM 664 N N . GLY A 1 93 ? 11.089 -4.980 0.676 1.00 97.50 93 GLY A N 1
ATOM 665 C CA . GLY A 1 93 ? 11.826 -4.944 1.930 1.00 97.50 93 GLY A CA 1
ATOM 666 C C . GLY A 1 93 ? 11.035 -5.524 3.104 1.00 97.50 93 GLY A C 1
ATOM 667 O O . GLY A 1 93 ? 10.067 -6.273 2.952 1.00 97.50 93 GLY A O 1
ATOM 668 N N . ALA A 1 94 ? 11.463 -5.156 4.313 1.00 97.88 94 ALA A N 1
ATOM 669 C CA . ALA A 1 94 ? 10.903 -5.664 5.560 1.00 97.88 94 ALA A CA 1
ATOM 670 C C . ALA A 1 94 ? 9.386 -5.448 5.662 1.00 97.88 94 ALA A C 1
ATOM 672 O O . ALA A 1 94 ? 8.872 -4.380 5.339 1.00 97.88 94 ALA A O 1
ATOM 673 N N . GLY A 1 95 ? 8.676 -6.467 6.151 1.00 98.12 95 GLY A N 1
ATOM 674 C CA . GLY A 1 95 ? 7.246 -6.388 6.456 1.00 98.12 95 GLY A CA 1
ATOM 675 C C . GLY A 1 95 ? 6.312 -6.354 5.246 1.00 98.12 95 GLY A C 1
ATOM 676 O O . GLY A 1 95 ? 5.100 -6.350 5.450 1.00 98.12 95 GLY A O 1
ATOM 677 N N . CYS A 1 96 ? 6.844 -6.350 4.021 1.00 98.69 96 CYS A N 1
ATOM 678 C CA . CYS A 1 96 ? 6.026 -6.419 2.820 1.00 98.69 96 CYS A CA 1
ATOM 679 C C . CYS A 1 96 ? 5.302 -7.766 2.712 1.00 98.69 96 CYS A C 1
ATOM 681 O O . CYS A 1 96 ? 5.836 -8.811 3.092 1.00 98.69 96 CYS A O 1
ATOM 683 N N . ILE A 1 97 ? 4.090 -7.734 2.170 1.00 98.62 97 ILE A N 1
ATOM 684 C CA . ILE A 1 97 ? 3.267 -8.913 1.890 1.00 98.62 97 ILE A CA 1
ATOM 685 C C . ILE A 1 97 ? 2.762 -8.864 0.448 1.00 98.62 97 ILE A C 1
ATOM 687 O O . ILE A 1 97 ? 2.722 -7.802 -0.163 1.00 98.62 97 ILE A O 1
ATOM 691 N N . SER A 1 98 ? 2.413 -10.020 -0.107 1.00 98.12 98 SER A N 1
ATOM 692 C CA . SER A 1 98 ? 1.817 -10.120 -1.438 1.00 98.12 98 SER A CA 1
ATOM 693 C C . SER A 1 98 ? 0.584 -11.002 -1.349 1.00 98.12 98 SER A C 1
ATOM 695 O O . SER A 1 98 ? 0.605 -12.184 -1.676 1.00 98.12 98 SER A O 1
ATOM 697 N N . GLU A 1 99 ? -0.459 -10.436 -0.754 1.00 98.62 99 GLU A N 1
ATOM 698 C CA . GLU A 1 99 ? -1.656 -11.159 -0.340 1.00 98.62 99 GLU A CA 1
ATOM 699 C C . GLU A 1 99 ? -2.902 -10.346 -0.691 1.00 98.62 99 GLU A C 1
ATOM 701 O O . GLU A 1 99 ? -2.888 -9.114 -0.637 1.00 98.62 99 GLU A O 1
ATOM 706 N N . ASP A 1 100 ? -4.003 -11.028 -1.001 1.00 98.56 100 ASP A N 1
ATOM 707 C CA . ASP A 1 100 ? -5.268 -10.370 -1.334 1.00 98.56 100 ASP A CA 1
ATOM 708 C C . ASP A 1 100 ? -5.705 -9.412 -0.213 1.00 98.56 100 ASP A C 1
ATOM 710 O O . ASP A 1 100 ? -5.911 -9.875 0.914 1.00 98.56 100 ASP A O 1
ATOM 714 N N . PRO A 1 101 ? -5.886 -8.098 -0.472 1.00 98.31 101 PRO A N 1
ATOM 715 C CA . PRO A 1 101 ? -6.384 -7.173 0.542 1.00 98.31 101 PRO A CA 1
ATOM 716 C C . PRO A 1 101 ? -7.807 -7.514 1.001 1.00 98.31 101 PRO A C 1
ATOM 718 O O . PRO A 1 101 ? -8.230 -7.048 2.058 1.00 98.31 101 PRO A O 1
ATOM 721 N N . ARG A 1 102 ? -8.543 -8.356 0.263 1.00 98.31 102 ARG A N 1
ATOM 722 C CA . ARG A 1 102 ? -9.922 -8.763 0.563 1.00 98.31 102 ARG A CA 1
ATOM 723 C C . ARG A 1 102 ? -10.806 -7.548 0.790 1.00 98.31 102 ARG A C 1
ATOM 725 O O . ARG A 1 102 ? -11.434 -7.412 1.849 1.00 98.31 102 ARG A O 1
ATOM 732 N N . PHE A 1 103 ? -10.795 -6.659 -0.200 1.00 98.38 103 PHE A N 1
ATOM 733 C CA . PHE A 1 103 ? -11.659 -5.495 -0.202 1.00 98.38 103 PHE A CA 1
ATOM 734 C C . PHE A 1 103 ? -13.130 -5.907 -0.120 1.00 98.38 103 PHE A C 1
ATOM 736 O O . PHE A 1 103 ? -13.545 -6.937 -0.653 1.00 98.38 103 PHE A O 1
ATOM 743 N N . THR A 1 104 ? -13.914 -5.096 0.573 1.00 98.00 104 THR A N 1
ATOM 744 C CA . THR A 1 104 ? -15.352 -5.253 0.734 1.00 98.00 104 THR A CA 1
ATOM 745 C C . THR A 1 104 ? -16.017 -3.884 0.726 1.00 98.00 104 THR A C 1
ATOM 747 O O . THR A 1 104 ? -15.426 -2.885 1.140 1.00 98.00 104 THR A O 1
ATOM 750 N N . SER A 1 105 ? -17.270 -3.832 0.287 1.00 97.25 105 SER A N 1
ATOM 751 C CA . SER A 1 105 ? -18.045 -2.597 0.318 1.00 97.25 105 SER A CA 1
ATOM 752 C C . SER A 1 105 ? -18.378 -2.178 1.749 1.00 97.25 105 SER A C 1
ATOM 754 O O . SER A 1 105 ? -18.648 -2.993 2.643 1.00 97.25 105 SER A O 1
ATOM 756 N N . GLY A 1 106 ? -18.398 -0.869 1.957 1.00 95.06 106 GLY A N 1
ATOM 757 C CA . GLY A 1 106 ? -18.848 -0.243 3.185 1.00 95.06 106 GLY A CA 1
ATOM 758 C C . GLY A 1 106 ? -19.477 1.126 2.922 1.00 95.06 106 GLY A C 1
ATOM 759 O O . GLY A 1 106 ? -19.676 1.517 1.773 1.00 95.06 106 GLY A O 1
ATOM 760 N N . PRO A 1 107 ? -19.815 1.870 3.986 1.00 93.88 107 PRO A N 1
ATOM 761 C CA . PRO A 1 107 ? -20.642 3.071 3.869 1.00 93.88 107 PRO A CA 1
ATOM 762 C C . PRO A 1 107 ? -20.056 4.199 3.007 1.00 93.88 107 PRO A C 1
ATOM 764 O O . PRO A 1 107 ? -20.819 5.001 2.476 1.00 93.88 107 PRO A O 1
ATOM 767 N N . LEU A 1 108 ? -18.726 4.285 2.887 1.00 93.81 108 LEU A N 1
ATOM 768 C CA . LEU A 1 108 ? -18.031 5.376 2.188 1.00 93.81 108 LEU A CA 1
ATOM 769 C C . LEU A 1 108 ? -17.357 4.937 0.875 1.00 93.81 108 LEU A C 1
ATOM 771 O O . LEU A 1 108 ? -16.733 5.762 0.210 1.00 93.81 108 LEU A O 1
ATOM 775 N N . GLY A 1 109 ? -17.477 3.664 0.485 1.00 95.00 109 GLY A N 1
ATOM 776 C CA . GLY A 1 109 ? -16.885 3.130 -0.742 1.00 95.00 109 GLY A CA 1
ATOM 777 C C . GLY A 1 109 ? -16.534 1.645 -0.664 1.00 95.00 109 GLY A C 1
ATOM 778 O O . GLY A 1 109 ? -16.943 0.942 0.259 1.00 95.00 109 GLY A O 1
ATOM 779 N N . ASP A 1 110 ? -15.765 1.180 -1.649 1.00 96.56 110 ASP A N 1
ATOM 780 C CA . ASP A 1 110 ? -15.502 -0.248 -1.876 1.00 96.56 110 ASP A CA 1
ATOM 781 C C . ASP A 1 110 ? -14.127 -0.740 -1.401 1.00 96.56 110 ASP A C 1
ATOM 783 O O . ASP A 1 110 ? -13.811 -1.917 -1.549 1.00 96.56 110 ASP A O 1
ATOM 787 N N . TYR A 1 111 ? -13.305 0.135 -0.817 1.00 97.25 111 TYR A N 1
ATOM 788 C CA . TYR A 1 111 ? -11.926 -0.181 -0.427 1.00 97.25 111 TYR A CA 1
ATOM 789 C C . TYR A 1 111 ? -11.760 -0.471 1.066 1.00 97.25 111 TYR A C 1
ATOM 791 O O . TYR A 1 111 ? -10.653 -0.371 1.595 1.00 97.25 111 TYR A O 1
ATOM 799 N N . TYR A 1 112 ? -12.835 -0.846 1.763 1.00 98.06 112 TYR A N 1
ATOM 800 C CA . TYR A 1 112 ? -12.696 -1.337 3.132 1.00 98.06 112 TYR A CA 1
ATOM 801 C C . TYR A 1 112 ? -12.055 -2.719 3.125 1.00 98.06 112 TYR A C 1
ATOM 803 O O . TYR A 1 112 ? -12.360 -3.548 2.27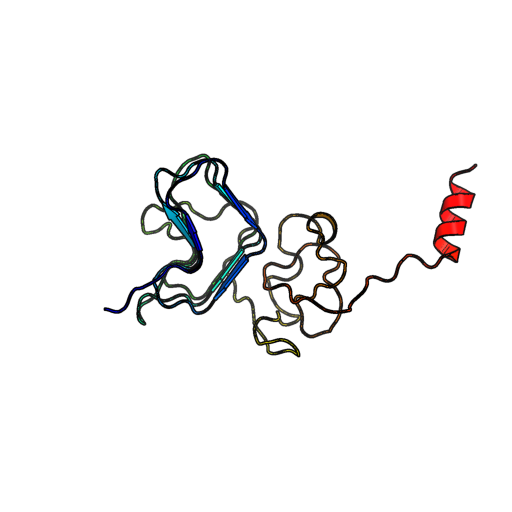4 1.00 98.06 112 TYR A O 1
ATOM 811 N N . LEU A 1 113 ? -11.225 -3.016 4.114 1.00 98.19 113 LEU A N 1
ATOM 812 C CA . LEU A 1 113 ? -10.735 -4.363 4.355 1.00 98.19 113 LEU A CA 1
ATOM 813 C C . LEU A 1 113 ? -11.823 -5.197 5.040 1.00 98.19 113 LEU A C 1
ATOM 815 O O . LEU A 1 113 ? -12.453 -4.769 6.015 1.00 98.19 113 LEU A O 1
ATOM 819 N N . SER A 1 114 ? -12.035 -6.422 4.557 1.00 97.56 114 SER A N 1
ATOM 820 C CA . SER A 1 114 ? -12.794 -7.410 5.326 1.00 97.56 114 SER A CA 1
ATOM 821 C C . SER A 1 114 ? -12.059 -7.746 6.629 1.00 97.56 114 SER A C 1
ATOM 823 O O . SER A 1 114 ? -10.833 -7.716 6.681 1.00 97.56 114 SER A O 1
ATOM 825 N N . LEU A 1 115 ? -12.786 -8.177 7.663 1.00 96.00 115 LEU A N 1
ATOM 826 C CA . LEU A 1 115 ? -12.198 -8.580 8.954 1.00 96.00 115 LEU A CA 1
ATOM 827 C C . LEU A 1 115 ? -11.201 -9.746 8.877 1.00 96.00 115 LEU A C 1
ATOM 829 O O . LEU A 1 115 ? -10.475 -10.001 9.830 1.00 96.00 115 LEU A O 1
ATOM 833 N N . SER A 1 116 ? -11.190 -10.477 7.764 1.00 96.94 116 SER A N 1
ATOM 834 C CA . SER A 1 116 ? -10.238 -11.562 7.520 1.00 96.94 116 SER A CA 1
ATOM 835 C C . SER A 1 116 ? -9.025 -11.117 6.702 1.00 96.94 116 SER A C 1
ATOM 837 O O . SER A 1 116 ? -8.211 -11.961 6.329 1.00 96.94 116 SER A O 1
ATOM 839 N N . SER A 1 117 ? -8.947 -9.834 6.341 1.00 98.25 117 SER A N 1
ATOM 840 C CA . SER A 1 117 ? -7.900 -9.321 5.474 1.00 98.25 117 SER A CA 1
ATOM 841 C C . SER A 1 117 ? -6.521 -9.548 6.097 1.00 98.25 117 SER A C 1
ATOM 843 O O . SER A 1 117 ? -6.313 -9.216 7.266 1.00 98.25 117 SER A O 1
ATOM 845 N N . PRO A 1 118 ? -5.552 -10.058 5.321 1.00 98.38 118 PRO A N 1
ATOM 846 C CA . PRO A 1 118 ? -4.173 -10.188 5.766 1.00 98.38 118 PRO A CA 1
ATOM 847 C C . PRO A 1 118 ? -3.489 -8.830 5.954 1.00 98.38 118 PRO A C 1
ATOM 849 O O . PRO A 1 118 ? -2.369 -8.815 6.446 1.00 98.38 118 PRO A O 1
ATOM 852 N N . CYS A 1 119 ? -4.126 -7.721 5.562 1.00 98.44 119 CYS A N 1
ATOM 853 C CA . CYS A 1 119 ? -3.587 -6.367 5.676 1.00 98.44 119 CYS A CA 1
ATOM 854 C C . CYS A 1 119 ? -3.873 -5.693 7.025 1.00 98.44 119 CYS A C 1
ATOM 856 O O . CYS A 1 119 ? -3.256 -4.667 7.315 1.00 98.44 119 CYS A O 1
ATOM 858 N N . ILE A 1 120 ? -4.774 -6.256 7.838 1.00 97.81 120 ILE A N 1
ATOM 859 C CA . ILE A 1 120 ? -5.106 -5.715 9.161 1.00 97.81 120 ILE A CA 1
ATOM 860 C C . ILE A 1 120 ? -3.888 -5.824 10.089 1.00 97.81 120 ILE A C 1
ATOM 862 O O . ILE A 1 120 ? -3.247 -6.876 10.156 1.00 97.81 120 ILE A O 1
ATOM 866 N N . ASP A 1 121 ? -3.564 -4.739 10.794 1.00 97.12 121 ASP A N 1
ATOM 867 C CA . ASP A 1 121 ? -2.469 -4.626 11.762 1.00 97.12 121 ASP A CA 1
ATOM 868 C C . ASP A 1 121 ? -1.078 -4.999 11.193 1.00 97.12 121 ASP A C 1
ATOM 870 O O . ASP A 1 121 ? -0.184 -5.483 11.904 1.00 97.12 121 ASP A O 1
ATOM 874 N N . ARG A 1 122 ? -0.856 -4.807 9.884 1.00 98.00 122 ARG A N 1
ATOM 875 C CA . ARG A 1 122 ? 0.396 -5.209 9.213 1.00 98.00 122 ARG A CA 1
ATOM 876 C C . ARG A 1 122 ? 1.365 -4.088 8.881 1.00 98.00 122 ARG A C 1
ATOM 878 O O . ARG A 1 122 ? 2.536 -4.398 8.639 1.00 98.00 122 ARG A O 1
ATOM 885 N N . GLY A 1 123 ? 0.929 -2.839 8.884 1.00 97.88 123 GLY A N 1
ATOM 886 C CA . GLY A 1 123 ? 1.745 -1.694 8.504 1.00 97.88 123 GLY A CA 1
ATOM 887 C C . GLY A 1 123 ? 2.794 -1.321 9.552 1.00 97.88 123 GLY A C 1
ATOM 888 O O . GLY A 1 123 ? 2.842 -1.849 10.655 1.00 97.88 123 GLY A O 1
ATOM 889 N N . TYR A 1 124 ? 3.731 -0.455 9.220 1.00 98.06 124 TYR A N 1
ATOM 890 C CA . TYR A 1 124 ? 4.769 0.036 10.108 1.00 98.06 124 TYR A CA 1
ATOM 891 C C . TYR A 1 124 ? 4.183 0.910 11.221 1.00 98.06 124 TYR A C 1
ATOM 893 O O . TYR A 1 124 ? 3.464 1.853 10.924 1.00 98.06 124 TYR A O 1
ATOM 901 N N . LEU A 1 125 ? 4.556 0.652 12.479 1.00 97.25 125 LEU A N 1
ATOM 902 C CA . LEU A 1 125 ? 4.152 1.432 13.663 1.00 97.25 125 LEU A CA 1
ATOM 903 C C . LEU A 1 125 ? 2.633 1.492 13.923 1.00 97.25 125 LEU A C 1
ATOM 905 O O . LEU A 1 125 ? 1.824 0.859 13.245 1.00 97.25 125 LEU A O 1
ATOM 909 N N . SER A 1 126 ? 2.254 2.175 15.003 1.00 96.50 126 SER A N 1
ATOM 910 C CA . SER A 1 126 ? 0.865 2.284 15.444 1.00 96.50 126 SER A CA 1
ATOM 911 C C . SER A 1 126 ? 0.057 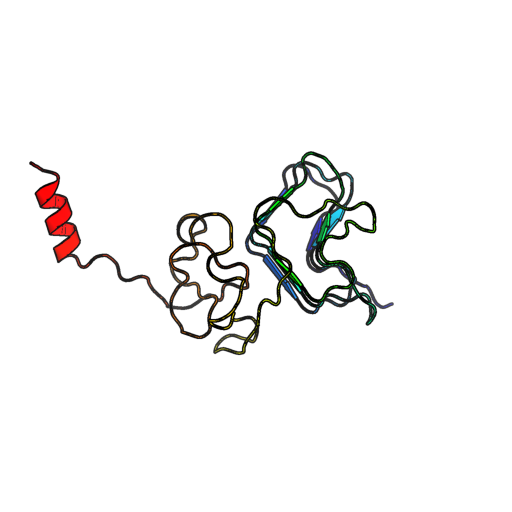3.276 14.606 1.00 96.50 126 SER A C 1
ATOM 913 O O . SER A 1 126 ? 0.593 4.256 14.092 1.00 96.50 126 SER A O 1
ATOM 915 N N . SER A 1 127 ? -1.261 3.084 14.548 1.00 93.69 127 SER A N 1
ATOM 916 C CA . SER A 1 127 ? -2.210 4.063 14.004 1.00 93.69 127 SER A CA 1
ATOM 917 C C . SER A 1 127 ? -2.150 5.398 14.753 1.00 93.69 127 SER A C 1
ATOM 919 O O . SER A 1 127 ? -2.436 6.439 14.174 1.00 93.69 127 SER A O 1
ATOM 921 N N . GLU A 1 128 ? -1.738 5.399 16.026 1.00 93.06 128 GLU A N 1
ATOM 922 C CA . GLU A 1 128 ? -1.432 6.623 16.775 1.00 93.06 128 GLU A CA 1
ATOM 923 C C . GLU A 1 128 ? -0.270 7.403 16.165 1.00 93.06 128 GLU A C 1
ATOM 925 O O . GLU A 1 128 ? -0.397 8.604 15.942 1.00 93.06 128 GLU A O 1
ATOM 930 N N . TYR A 1 129 ? 0.842 6.720 15.876 1.00 94.56 129 TYR A N 1
ATOM 931 C CA . TYR A 1 129 ? 2.037 7.340 15.308 1.00 94.56 129 TYR A CA 1
ATOM 932 C C . TYR A 1 129 ? 1.725 8.048 13.984 1.00 94.56 129 TYR A C 1
ATOM 934 O O . TYR A 1 129 ? 2.214 9.146 13.736 1.00 94.56 129 TYR A O 1
ATOM 942 N N . TRP A 1 130 ? 0.855 7.444 13.172 1.00 93.06 130 TRP A N 1
ATOM 943 C CA . TRP A 1 130 ? 0.407 7.988 11.889 1.00 93.06 130 TRP A CA 1
ATOM 944 C C . TRP A 1 130 ? -0.791 8.945 11.984 1.00 93.06 130 TRP A C 1
ATOM 946 O O . TRP A 1 130 ? -1.246 9.449 10.961 1.00 93.06 130 TRP A O 1
ATOM 956 N N . GLY A 1 131 ? -1.326 9.203 13.182 1.00 91.62 131 GLY A N 1
ATOM 957 C CA . GLY A 1 131 ? -2.478 10.092 13.375 1.00 91.62 131 GLY A CA 1
ATOM 958 C C . GLY A 1 131 ? -3.820 9.537 12.872 1.00 91.62 131 GLY A C 1
ATOM 959 O O . GLY A 1 131 ? -4.775 10.292 12.716 1.00 91.62 131 GLY A O 1
ATOM 960 N N . LEU A 1 132 ? -3.918 8.227 12.640 1.00 91.38 132 LEU A N 1
ATOM 961 C CA . LEU A 1 132 ? -5.093 7.559 12.069 1.00 91.38 132 LEU A CA 1
ATOM 962 C C . LEU A 1 132 ? -6.109 7.117 13.131 1.00 91.38 132 LEU A C 1
ATOM 964 O O . LEU A 1 132 ? -7.298 7.008 12.848 1.00 91.38 132 LEU A O 1
ATOM 968 N N . GLN A 1 133 ? -5.688 6.944 14.387 1.00 89.75 133 GLN A N 1
ATOM 969 C CA . GLN A 1 133 ? -6.577 6.435 15.445 1.00 89.75 133 GLN A CA 1
ATOM 970 C C . GLN A 1 133 ? -7.766 7.343 15.806 1.00 89.75 133 GLN A C 1
ATOM 972 O O . GLN A 1 133 ? -8.693 6.914 16.495 1.00 89.75 133 GLN A O 1
ATOM 977 N N . TYR A 1 134 ? -7.753 8.598 15.351 1.00 88.56 134 TYR A N 1
ATOM 978 C CA . TYR A 1 134 ? -8.829 9.558 15.562 1.00 88.56 134 TYR A CA 1
ATOM 979 C C . TYR A 1 134 ? -9.481 9.892 14.221 1.00 88.56 134 TYR A C 1
ATOM 981 O O . TYR A 1 134 ? -8.936 10.656 13.427 1.00 88.56 134 TYR A O 1
ATOM 989 N N . GLY A 1 135 ? -10.660 9.324 13.976 1.00 90.06 135 GLY A N 1
ATOM 990 C CA . GLY A 1 135 ? -11.468 9.662 12.808 1.00 90.06 135 GLY A CA 1
ATOM 991 C C . GLY A 1 135 ? -11.091 8.950 11.510 1.00 90.06 135 GLY A C 1
ATOM 992 O O . GLY A 1 135 ? -11.497 9.421 10.450 1.00 90.06 135 GLY A O 1
ATOM 993 N N . HIS A 1 136 ? -10.373 7.823 11.563 1.00 94.94 136 HIS A N 1
ATOM 994 C CA . HIS A 1 136 ? -10.160 6.967 10.392 1.00 94.94 136 HIS A CA 1
ATOM 995 C C . HIS A 1 136 ? -10.570 5.520 10.646 1.00 94.94 136 HIS A C 1
ATOM 997 O O . HIS A 1 136 ? -10.457 5.009 11.763 1.00 94.94 136 HIS A O 1
ATOM 1003 N N . VAL A 1 137 ? -11.084 4.889 9.591 1.00 95.50 137 VAL A N 1
ATOM 1004 C CA . VAL A 1 137 ? -11.467 3.478 9.560 1.00 95.50 137 VAL A CA 1
ATOM 1005 C C . VAL A 1 137 ? -10.980 2.823 8.280 1.00 95.50 137 VAL A C 1
ATOM 1007 O O . VAL A 1 137 ? -11.149 3.367 7.188 1.00 95.50 137 VAL A O 1
ATOM 1010 N N . THR A 1 138 ? -10.482 1.603 8.416 1.00 96.38 138 THR A N 1
ATOM 1011 C CA . THR A 1 138 ? -10.073 0.770 7.279 1.00 96.38 138 THR A CA 1
ATOM 1012 C C . THR A 1 138 ? -11.016 -0.416 7.076 1.00 96.38 138 THR A C 1
ATOM 1014 O O . THR A 1 138 ? -11.120 -0.952 5.978 1.00 96.38 138 THR A O 1
ATOM 1017 N N . THR A 1 139 ? -11.789 -0.804 8.097 1.00 95.69 139 THR A N 1
ATOM 1018 C CA . THR A 1 139 ? -12.788 -1.886 8.008 1.00 95.69 139 THR A CA 1
ATOM 1019 C C . THR A 1 139 ? -14.218 -1.349 8.010 1.00 95.69 139 THR A C 1
ATOM 1021 O O . THR A 1 139 ? -14.512 -0.288 8.564 1.00 95.69 139 THR A O 1
ATOM 1024 N N . ASN A 1 140 ? -15.157 -2.105 7.437 1.00 91.56 140 ASN A N 1
ATOM 1025 C CA . ASN A 1 140 ? -16.571 -1.712 7.388 1.00 91.56 140 ASN A CA 1
ATOM 1026 C C . ASN A 1 140 ? -17.323 -1.913 8.724 1.00 91.56 140 ASN A C 1
ATOM 1028 O O . ASN A 1 140 ? -18.544 -1.786 8.775 1.00 91.56 140 ASN A O 1
ATOM 1032 N N . THR A 1 141 ? -16.605 -2.198 9.816 1.00 89.38 141 THR A N 1
ATOM 1033 C CA . THR A 1 141 ? -17.188 -2.347 11.161 1.00 89.38 141 THR A CA 1
ATOM 1034 C C . THR A 1 141 ? -17.534 -1.019 11.830 1.00 89.38 141 THR A C 1
ATOM 1036 O O . THR A 1 141 ? -18.247 -1.009 12.832 1.00 89.38 141 THR A O 1
ATOM 1039 N N . GLY A 1 142 ? -17.006 0.095 11.312 1.00 82.81 142 GLY A N 1
ATOM 1040 C CA . GLY A 1 142 ? -17.149 1.425 11.911 1.00 82.81 142 GLY A CA 1
ATOM 1041 C C . GLY A 1 142 ? -16.265 1.667 13.140 1.00 82.81 142 GLY A C 1
ATOM 1042 O O . GLY A 1 142 ? -16.379 2.716 13.772 1.00 82.81 142 GLY A O 1
ATOM 1043 N N . ARG A 1 143 ? -15.385 0.721 13.497 1.00 88.12 143 ARG A N 1
ATOM 1044 C CA . ARG A 1 143 ? -14.395 0.891 14.570 1.00 88.12 143 ARG A CA 1
ATOM 1045 C C . ARG A 1 143 ? -13.160 1.595 14.033 1.00 88.12 143 ARG A C 1
ATOM 1047 O O . ARG A 1 143 ? -12.648 1.149 13.011 1.00 88.12 143 ARG A O 1
ATOM 1054 N N . CYS A 1 144 ? -12.684 2.617 14.750 1.00 90.81 144 CYS A N 1
ATOM 1055 C CA . CYS A 1 144 ? -11.447 3.312 14.397 1.00 90.81 144 CYS A CA 1
ATOM 1056 C C . CYS A 1 144 ? -10.274 2.356 14.217 1.00 90.81 144 CYS A C 1
ATOM 1058 O O . CYS A 1 144 ? -10.211 1.315 14.878 1.00 90.81 144 CYS A O 1
ATOM 1060 N N . ASP A 1 145 ? -9.314 2.793 13.411 1.00 91.06 145 ASP A N 1
ATOM 1061 C CA . ASP A 1 145 ? -8.012 2.151 13.290 1.00 91.06 145 ASP A CA 1
ATOM 1062 C C . ASP A 1 145 ? -7.257 2.279 14.619 1.00 91.06 145 ASP A C 1
ATOM 1064 O O . ASP A 1 145 ? -6.656 3.301 14.938 1.00 91.06 145 ASP A O 1
ATOM 1068 N N . ILE A 1 146 ? -7.310 1.231 15.430 1.00 83.94 146 ILE A N 1
ATOM 1069 C CA . ILE A 1 146 ? -6.653 1.148 16.734 1.00 83.94 146 ILE A CA 1
ATOM 1070 C C . ILE A 1 146 ? -5.617 0.036 16.665 1.00 83.94 146 ILE A C 1
ATOM 1072 O O . ILE A 1 146 ? -5.891 -0.980 16.046 1.00 83.94 146 ILE A O 1
ATOM 1076 N N . ASN A 1 147 ? -4.474 0.197 17.334 1.00 90.00 147 ASN A N 1
ATOM 1077 C CA . ASN A 1 147 ? -3.292 -0.679 17.263 1.00 90.00 147 ASN A CA 1
ATOM 1078 C C . ASN A 1 147 ? -2.330 -0.328 16.120 1.00 90.00 147 ASN A C 1
ATOM 1080 O O . ASN A 1 147 ? -1.868 0.812 16.053 1.00 90.00 147 ASN A O 1
ATOM 1084 N N . ARG A 1 148 ? -1.915 -1.319 15.327 1.00 95.75 148 ARG A N 1
ATOM 1085 C CA . ARG A 1 148 ? -0.916 -1.185 14.275 1.00 95.75 148 ARG A CA 1
ATOM 1086 C C . ARG A 1 148 ? -1.638 -0.739 13.013 1.00 95.75 148 ARG A C 1
ATOM 1088 O O . ARG A 1 148 ? -2.773 -1.126 12.787 1.00 95.75 148 ARG A O 1
ATOM 1095 N N . VAL A 1 149 ? -1.007 0.109 12.212 1.00 96.69 149 VAL A N 1
ATOM 1096 C CA . VAL A 1 149 ? -1.698 0.632 11.030 1.00 96.69 149 VAL A CA 1
ATOM 1097 C C . VAL A 1 149 ? -2.041 -0.502 10.058 1.00 96.69 149 VAL A C 1
ATOM 1099 O O . VAL A 1 149 ? -1.227 -1.399 9.816 1.00 96.69 149 VAL A O 1
ATOM 1102 N N . ASP A 1 150 ? -3.258 -0.484 9.530 1.00 97.88 150 ASP A N 1
ATOM 1103 C CA . ASP A 1 150 ? -3.686 -1.389 8.467 1.00 97.88 150 ASP A CA 1
ATOM 1104 C C . ASP A 1 150 ? -3.014 -0.986 7.144 1.00 97.88 150 ASP A C 1
ATOM 1106 O O . ASP A 1 150 ? -2.820 0.194 6.871 1.00 97.88 150 ASP A O 1
ATOM 1110 N N . ILE A 1 151 ? -2.660 -1.947 6.287 1.00 98.38 151 ILE A N 1
ATOM 1111 C CA . ILE A 1 151 ? -2.165 -1.633 4.934 1.00 98.38 151 ILE A CA 1
ATOM 1112 C C . ILE A 1 151 ? -3.375 -1.512 3.998 1.00 98.38 151 ILE A C 1
ATOM 1114 O O . ILE A 1 151 ? -3.814 -2.501 3.409 1.00 98.38 151 ILE A O 1
ATOM 1118 N N . GLY A 1 152 ? -3.953 -0.318 3.873 1.00 96.56 152 GLY A N 1
ATOM 1119 C CA . GLY A 1 152 ? -5.175 -0.128 3.092 1.00 96.56 152 GLY A CA 1
ATOM 1120 C C . GLY A 1 152 ? -5.611 1.324 2.935 1.00 96.56 152 GLY A C 1
ATOM 1121 O O . GLY A 1 152 ? -4.830 2.257 3.115 1.00 96.56 152 GLY A O 1
ATOM 1122 N N . PHE A 1 153 ? -6.871 1.515 2.540 1.00 97.25 153 PHE A N 1
ATOM 1123 C CA . PHE A 1 153 ? -7.456 2.844 2.402 1.00 97.25 153 PHE A CA 1
ATOM 1124 C C . PHE A 1 153 ? -8.141 3.262 3.706 1.00 97.25 153 PHE A C 1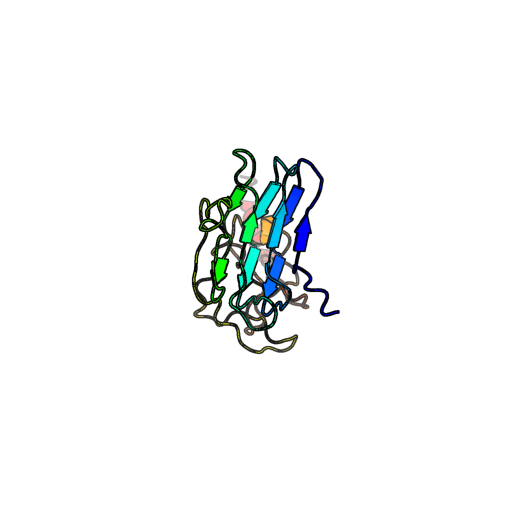
ATOM 1126 O O . PHE A 1 153 ? -9.105 2.633 4.142 1.00 97.25 153 PHE A O 1
ATOM 1133 N N . HIS A 1 154 ? -7.674 4.363 4.285 1.00 95.94 154 HIS A N 1
ATOM 1134 C CA . HIS A 1 154 ? -8.202 4.921 5.525 1.00 95.94 154 HIS A CA 1
ATOM 1135 C C . HIS A 1 154 ? -9.314 5.929 5.221 1.00 95.94 154 HIS A C 1
ATOM 1137 O O . HIS A 1 154 ? -9.059 7.075 4.845 1.00 95.94 154 HIS A O 1
ATOM 1143 N N . TYR A 1 155 ? -10.570 5.517 5.382 1.00 96.00 155 TYR A N 1
ATOM 1144 C CA . TYR A 1 155 ? -11.705 6.419 5.224 1.00 96.00 155 TYR A CA 1
ATOM 1145 C C . TYR A 1 155 ? -11.824 7.351 6.426 1.00 96.00 155 TYR A C 1
ATOM 1147 O O . TYR A 1 155 ? -11.861 6.898 7.570 1.00 96.00 155 TYR A O 1
ATOM 1155 N N . THR A 1 156 ? -11.979 8.648 6.166 1.00 93.81 156 THR A N 1
ATOM 1156 C CA . THR A 1 156 ? -12.336 9.620 7.204 1.00 93.81 156 THR A CA 1
ATOM 1157 C C . THR A 1 156 ? -13.746 9.349 7.721 1.00 93.81 156 THR A C 1
ATOM 1159 O O . THR A 1 156 ? -14.683 9.133 6.951 1.00 93.81 156 THR A O 1
ATOM 1162 N N . CYS A 1 157 ? -13.923 9.369 9.037 1.00 85.81 157 CYS A N 1
ATOM 1163 C CA . CYS A 1 157 ? -15.210 9.152 9.684 1.00 85.81 157 CYS A CA 1
ATOM 1164 C C . CYS A 1 157 ? -15.268 9.826 11.067 1.00 85.81 157 CYS A C 1
ATOM 1166 O O . CYS A 1 157 ? -14.273 10.327 11.579 1.00 85.81 157 CYS A O 1
ATOM 1168 N N . ASN A 1 158 ? -16.439 9.789 11.707 1.00 83.44 158 ASN A N 1
ATOM 1169 C CA . ASN A 1 158 ? -16.645 10.336 13.056 1.00 83.44 158 ASN A CA 1
ATOM 1170 C C . ASN A 1 158 ? -16.389 9.310 14.172 1.00 83.44 158 ASN A C 1
ATOM 1172 O O . ASN A 1 158 ? -16.965 9.416 15.256 1.00 83.44 158 ASN A O 1
ATOM 1176 N N . CYS A 1 159 ? -15.581 8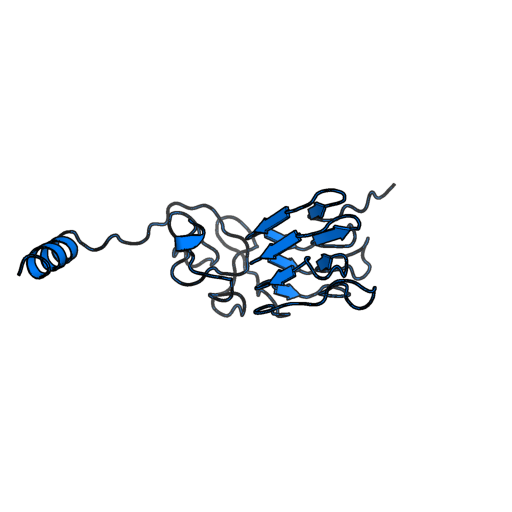.282 13.916 1.00 81.69 159 CYS A N 1
ATOM 1177 C CA . CYS A 1 159 ? -15.199 7.357 14.969 1.00 81.69 159 CYS A CA 1
ATOM 1178 C C . CYS A 1 159 ? -14.246 8.069 15.946 1.00 81.69 159 CYS A C 1
ATOM 1180 O O . CYS A 1 159 ? -13.429 8.910 15.562 1.00 81.69 159 CYS A O 1
ATOM 1182 N N . SER A 1 160 ? -14.327 7.713 17.221 1.00 71.62 160 SER A N 1
ATOM 1183 C CA . SER A 1 160 ? -13.351 8.124 18.221 1.00 71.62 160 SER A CA 1
ATOM 1184 C C . SER A 1 160 ? -12.918 6.911 19.025 1.00 71.62 160 SER A C 1
ATOM 1186 O O . SER A 1 160 ? -13.721 6.026 19.339 1.00 71.62 160 SER A O 1
ATOM 1188 N N . VAL A 1 161 ? -11.635 6.860 19.369 1.00 67.81 161 VAL A N 1
ATOM 1189 C CA . VAL A 1 161 ? -11.203 5.968 20.438 1.00 67.81 161 VAL A CA 1
ATOM 1190 C C . VAL A 1 161 ? -11.774 6.487 21.754 1.00 67.81 161 VAL A C 1
ATOM 1192 O O . VAL A 1 161 ? -11.664 7.686 22.027 1.00 67.81 161 VAL A O 1
ATOM 1195 N N . PRO A 1 162 ? -12.405 5.627 22.575 1.00 61.94 162 PRO A N 1
ATOM 1196 C CA . PRO A 1 162 ? -12.804 6.026 23.911 1.00 61.94 162 PRO A CA 1
ATOM 1197 C C . PRO A 1 162 ? -11.564 6.539 24.642 1.00 61.94 162 PRO A C 1
ATOM 1199 O O . PRO A 1 162 ? -10.603 5.790 24.832 1.00 61.94 162 PRO A O 1
ATOM 1202 N N . SER A 1 163 ? -11.571 7.808 25.051 1.00 63.19 163 SER A N 1
ATOM 1203 C CA . SER A 1 163 ? -10.597 8.268 26.032 1.00 63.19 163 SER A CA 1
ATOM 1204 C C . SER A 1 163 ? -10.760 7.419 27.293 1.00 63.19 163 SER A C 1
ATOM 1206 O O . SER A 1 163 ? -11.862 6.944 27.599 1.00 63.19 163 SER A O 1
ATOM 1208 N N . LEU A 1 164 ? -9.663 7.186 28.022 1.00 64.06 164 LEU A N 1
ATOM 1209 C CA . LEU A 1 164 ? -9.760 6.569 29.343 1.00 64.06 164 LEU A CA 1
ATOM 1210 C C . LEU A 1 164 ? -10.857 7.306 30.128 1.00 64.06 164 LEU A C 1
ATOM 1212 O O . LEU A 1 164 ? -10.817 8.540 30.184 1.00 64.06 164 LEU A O 1
ATOM 1216 N N . PRO A 1 165 ? -11.838 6.591 30.715 1.00 68.56 165 PRO A N 1
ATOM 1217 C CA . PRO A 1 165 ? -12.847 7.233 31.541 1.00 68.56 165 PRO A CA 1
ATOM 1218 C C . PRO A 1 165 ? -12.141 8.116 32.566 1.00 68.56 165 PRO A C 1
ATOM 1220 O O . PRO A 1 165 ? -11.165 7.666 33.167 1.00 68.56 165 PRO A O 1
ATOM 1223 N N . ILE A 1 166 ? -12.623 9.344 32.784 1.00 70.25 166 ILE A N 1
ATOM 1224 C CA . ILE A 1 166 ? -11.999 10.305 33.713 1.00 70.25 166 ILE A CA 1
ATOM 1225 C C . ILE A 1 166 ? -11.657 9.644 35.058 1.00 70.25 166 ILE A C 1
ATOM 1227 O O . ILE A 1 166 ? -10.584 9.889 35.591 1.00 70.25 166 ILE A O 1
ATOM 1231 N N . GLY A 1 167 ? -12.493 8.724 35.556 1.00 68.88 167 GLY A N 1
ATOM 1232 C CA . GLY A 1 167 ? -12.210 7.946 36.769 1.00 68.88 167 GLY A CA 1
ATOM 1233 C C . GLY A 1 167 ? -10.899 7.145 36.732 1.00 68.88 167 GLY A C 1
ATOM 1234 O O . GLY A 1 167 ? -10.131 7.208 37.684 1.00 68.88 167 GLY A O 1
ATOM 1235 N N . LYS A 1 168 ? -10.586 6.469 35.618 1.00 69.31 168 LYS A N 1
ATOM 1236 C CA . LYS A 1 168 ? -9.306 5.756 35.435 1.00 69.31 168 LYS A CA 1
ATOM 1237 C C . LYS A 1 168 ? -8.126 6.713 35.288 1.00 69.31 168 LYS A C 1
ATOM 1239 O O . LYS A 1 168 ? -7.034 6.409 35.756 1.00 69.31 168 LYS A O 1
ATOM 1244 N N . LEU A 1 169 ? -8.335 7.866 34.650 1.00 72.88 169 LEU A N 1
ATOM 1245 C CA . LEU A 1 169 ? -7.306 8.903 34.552 1.00 72.88 169 LEU A CA 1
ATOM 1246 C C . LEU A 1 169 ? -6.955 9.453 35.945 1.00 72.88 169 LEU A C 1
ATOM 1248 O O . LEU A 1 169 ? -5.784 9.629 36.266 1.00 72.88 169 LEU A O 1
ATOM 1252 N N . MET A 1 170 ? -7.971 9.662 36.786 1.00 73.44 170 MET A N 1
ATOM 1253 C CA . MET A 1 170 ? -7.813 10.126 38.164 1.00 73.44 170 MET A CA 1
ATOM 1254 C C . MET A 1 170 ? -7.128 9.082 39.053 1.00 73.44 170 MET A C 1
ATOM 1256 O O . MET A 1 170 ? -6.247 9.457 39.819 1.00 73.44 170 MET A O 1
ATOM 1260 N N . GLU A 1 171 ? -7.452 7.790 38.921 1.00 79.94 171 GLU A N 1
ATOM 1261 C CA . GLU A 1 171 ? -6.739 6.713 39.632 1.00 79.94 171 GLU A CA 1
ATOM 1262 C C . GLU A 1 171 ? -5.250 6.666 39.265 1.00 79.94 171 GLU A C 1
ATOM 1264 O O . GLU A 1 171 ? -4.399 6.556 40.144 1.00 79.94 171 GLU A O 1
ATOM 1269 N N . ILE A 1 172 ? -4.910 6.794 37.978 1.00 79.12 172 ILE A N 1
ATOM 1270 C CA . ILE A 1 172 ? -3.511 6.807 37.522 1.00 79.12 172 ILE A CA 1
ATOM 1271 C C . ILE A 1 172 ? -2.772 8.036 38.069 1.00 79.12 172 ILE A C 1
ATOM 1273 O O . ILE A 1 172 ? -1.652 7.915 38.560 1.00 79.12 172 ILE A O 1
ATOM 1277 N N . LEU A 1 173 ? -3.399 9.216 38.037 1.00 77.00 173 LEU A N 1
ATOM 1278 C CA . LEU A 1 173 ? -2.812 10.441 38.589 1.00 77.00 173 LEU A CA 1
ATOM 1279 C C . LEU A 1 173 ? -2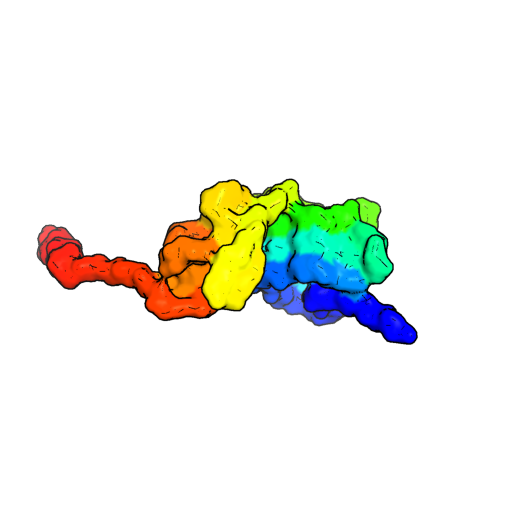.640 10.379 40.114 1.00 77.00 173 LEU A C 1
ATOM 1281 O O . LEU A 1 173 ? -1.672 10.919 40.637 1.00 77.00 173 LEU A O 1
ATOM 1285 N N . GLN A 1 174 ? -3.548 9.718 40.832 1.00 79.31 174 GLN A N 1
ATOM 1286 C CA . GLN A 1 174 ? -3.449 9.534 42.283 1.00 79.31 174 GLN A CA 1
ATOM 1287 C C . GLN A 1 174 ? -2.377 8.508 42.665 1.00 79.31 174 GLN A C 1
ATOM 1289 O O . GLN A 1 174 ? -1.659 8.717 43.639 1.00 79.31 174 GLN A O 1
ATOM 1294 N N . ASN A 1 175 ? -2.220 7.441 41.880 1.00 70.38 175 ASN A N 1
ATOM 1295 C CA . ASN A 1 175 ? -1.232 6.392 42.140 1.00 70.38 175 ASN A CA 1
ATOM 1296 C C . ASN A 1 175 ? 0.207 6.796 41.781 1.00 70.38 175 ASN A C 1
ATOM 1298 O O . ASN A 1 175 ? 1.139 6.221 42.329 1.00 70.38 175 ASN A O 1
ATOM 1302 N N . ASN A 1 176 ? 0.396 7.793 40.911 1.00 66.38 176 ASN A N 1
ATOM 1303 C CA . ASN A 1 176 ? 1.717 8.306 40.524 1.00 66.38 176 ASN A CA 1
ATOM 1304 C C . ASN A 1 176 ? 2.246 9.433 41.439 1.00 66.38 176 ASN A C 1
ATOM 1306 O O . ASN A 1 176 ? 3.343 9.935 41.206 1.00 66.38 176 ASN A O 1
ATOM 1310 N N . ASN A 1 177 ? 1.472 9.845 42.450 1.00 58.62 177 ASN A N 1
ATOM 1311 C CA . ASN A 1 177 ? 1.846 10.879 43.426 1.00 58.62 177 ASN A CA 1
ATOM 1312 C C . ASN A 1 177 ? 2.282 10.301 44.793 1.00 58.62 177 ASN A C 1
ATOM 1314 O O . ASN A 1 177 ? 2.378 11.058 45.760 1.00 58.62 177 ASN A O 1
ATOM 1318 N N . ASN A 1 178 ? 2.539 8.989 44.870 1.00 52.59 178 ASN A N 1
ATOM 1319 C CA . ASN A 1 178 ? 3.087 8.277 46.035 1.00 52.59 178 ASN A CA 1
ATOM 1320 C C . ASN A 1 178 ? 4.462 7.690 45.705 1.00 52.59 178 ASN A C 1
ATOM 1322 O O . ASN A 1 178 ? 5.273 7.557 46.647 1.00 52.59 178 ASN A O 1
#

pLDDT: mean 89.38, std 12.18, range [32.12, 98.81]

Sequence (178 aa):
YKNGGVGIYIIHGDYNSIENCTVSNGTGGAGFAVNLPCDNTTLVNCLASNNSLFGNPGLGFSVSDHPSNSIIYCNSWGNGDEWGAVLSGKGPGAGCISEDPRFTSGPLGDYYLSLSSPCIDRGYLSSEYWGLQYGHVTTNTGRCDINRVDIGFHYTCNCSVPSLPIGKLMEILQNNNN

Foldseek 3Di:
DPQQDALAEADDDEQAEAELEEFECRARAENEAADPPYFLYEYFLYEFYQYHHNPHFHEHYAAAPDPNYAYELAEAENGPHRQNVVVVGDGHDYLYYHFDQCFDDADPGTWAGEPPGPQQLRTPFFCVVVVQQAFWHRHRPLATRGGHGGSTDTDGGRHHDDDDPVVVVVVVVVVVVD

Radius of gyration: 18.66 Å; chains: 1; bounding box: 41×26×74 Å